Protein AF-K2ADS1-F1 (afdb_monomer_lite)

Sequence (154 aa):
MIQRTGLGPLDPEWEADRLELSGTIYVARSLSTVPEIAENRMILHKIGVTSQQVGRRIADARNDATFLMAPVEIVATYELKNLSRSKVENLLHRFFEVARPAELSVMDRLGKKIHPREWFYVLPEHVGQAAKLIEERSLHEFRYDPLKQQIVRK

Radius of gyration: 17.7 Å; chains: 1; bounding box: 46×51×42 Å

Structure (mmCIF, N/CA/C/O backbone):
data_AF-K2ADS1-F1
#
_entry.id   AF-K2ADS1-F1
#
loop_
_atom_site.group_PDB
_atom_site.id
_atom_site.type_symbol
_atom_site.label_atom_id
_atom_site.label_alt_id
_atom_site.label_comp_id
_atom_site.label_asym_id
_atom_site.label_entity_id
_atom_site.label_seq_id
_atom_site.pdbx_PDB_ins_code
_atom_site.Cartn_x
_atom_site.Cartn_y
_atom_site.Cartn_z
_atom_site.occupancy
_atom_site.B_iso_or_equiv
_atom_site.auth_seq_id
_atom_site.auth_comp_id
_atom_site.auth_asym_id
_atom_site.auth_atom_id
_atom_site.pdbx_PDB_model_num
ATOM 1 N N . MET A 1 1 ? 31.762 -35.782 -4.470 1.00 36.78 1 MET A N 1
ATOM 2 C CA . MET A 1 1 ? 31.074 -34.679 -3.763 1.00 36.78 1 MET A CA 1
ATOM 3 C C . MET A 1 1 ? 29.702 -34.515 -4.394 1.00 36.78 1 MET A C 1
ATOM 5 O O . MET A 1 1 ? 29.586 -34.688 -5.597 1.00 36.78 1 MET A O 1
ATOM 9 N N . ILE A 1 2 ? 28.692 -34.338 -3.551 1.00 42.66 2 ILE A N 1
ATOM 10 C CA . ILE A 1 2 ? 27.275 -34.684 -3.740 1.00 42.66 2 ILE A CA 1
ATOM 11 C C . ILE A 1 2 ? 26.681 -34.103 -5.039 1.00 42.66 2 ILE A C 1
ATOM 13 O O . ILE A 1 2 ? 26.646 -32.887 -5.217 1.00 42.66 2 ILE A O 1
ATOM 17 N N . GLN A 1 3 ? 26.188 -34.979 -5.926 1.00 42.84 3 GLN A N 1
ATOM 18 C CA . GLN A 1 3 ? 25.293 -34.599 -7.023 1.00 42.84 3 GLN A CA 1
ATOM 19 C C . GLN A 1 3 ? 23.992 -34.073 -6.409 1.00 42.84 3 GLN A C 1
ATOM 21 O O . GLN A 1 3 ? 23.281 -34.820 -5.735 1.00 42.84 3 GLN A O 1
ATOM 26 N N . ARG A 1 4 ? 23.681 -32.790 -6.626 1.00 44.03 4 ARG A N 1
ATOM 27 C CA . ARG A 1 4 ? 22.365 -32.228 -6.302 1.00 44.03 4 ARG A CA 1
ATOM 28 C C . ARG A 1 4 ? 21.342 -32.868 -7.235 1.00 44.03 4 ARG A C 1
ATOM 30 O O . ARG A 1 4 ? 21.204 -32.476 -8.389 1.00 44.03 4 ARG A O 1
ATOM 37 N N . THR A 1 5 ? 20.704 -33.916 -6.739 1.00 48.56 5 THR A N 1
ATOM 38 C CA . THR A 1 5 ? 19.606 -34.605 -7.408 1.00 48.56 5 THR A CA 1
ATOM 39 C C . THR A 1 5 ? 18.330 -33.915 -6.946 1.00 48.56 5 THR A C 1
ATOM 41 O O . THR A 1 5 ? 17.960 -34.083 -5.791 1.00 48.56 5 THR A O 1
ATOM 44 N N . GLY A 1 6 ? 17.715 -33.102 -7.809 1.00 46.34 6 GLY A N 1
ATOM 45 C CA . GLY A 1 6 ? 16.465 -32.400 -7.490 1.00 46.34 6 GLY A CA 1
ATOM 46 C C . GLY A 1 6 ? 16.333 -31.048 -8.190 1.00 46.34 6 GLY A C 1
ATOM 47 O O . GLY A 1 6 ? 16.574 -30.007 -7.604 1.00 46.34 6 GLY A O 1
ATOM 48 N N . LEU A 1 7 ? 15.995 -31.047 -9.479 1.00 53.75 7 LEU A N 1
ATOM 49 C CA . LEU A 1 7 ? 15.493 -29.862 -10.185 1.00 53.75 7 LEU A CA 1
ATOM 50 C C . LEU A 1 7 ? 14.273 -30.324 -10.974 1.00 53.75 7 LEU A C 1
ATOM 52 O O . LEU A 1 7 ? 14.343 -30.574 -12.176 1.00 53.75 7 LEU A O 1
ATOM 56 N N . GLY A 1 8 ? 13.173 -30.568 -10.270 1.00 58.22 8 GLY A N 1
ATOM 57 C CA . GLY A 1 8 ? 11.954 -31.040 -10.904 1.00 58.22 8 GLY A CA 1
ATOM 58 C C . GLY A 1 8 ? 10.714 -30.881 -10.025 1.00 58.22 8 GLY A C 1
ATOM 59 O O . GLY A 1 8 ? 10.843 -30.618 -8.833 1.00 58.22 8 GLY A O 1
ATOM 60 N N . PRO A 1 9 ? 9.513 -31.095 -10.595 1.00 55.62 9 PRO A N 1
ATOM 61 C CA . PRO A 1 9 ? 8.213 -30.852 -9.951 1.00 55.62 9 PRO A CA 1
ATOM 62 C C . PRO A 1 9 ? 7.915 -31.629 -8.659 1.00 55.62 9 PRO A C 1
ATOM 64 O O . PRO A 1 9 ? 6.845 -31.461 -8.088 1.00 55.62 9 PRO A O 1
ATOM 67 N N . LEU A 1 10 ? 8.811 -32.520 -8.235 1.00 60.34 10 LEU A N 1
ATOM 68 C CA . LEU A 1 10 ? 8.650 -33.388 -7.066 1.00 60.34 10 LEU A CA 1
ATOM 69 C C . LEU A 1 10 ? 9.552 -32.974 -5.892 1.00 60.34 10 LEU A C 1
ATOM 71 O O . LEU A 1 10 ? 9.543 -33.643 -4.862 1.00 60.34 10 LEU A O 1
ATOM 75 N N . ASP A 1 11 ? 10.332 -31.901 -6.042 1.00 64.75 11 ASP A N 1
ATOM 76 C CA . ASP A 1 11 ? 11.178 -31.368 -4.976 1.00 64.75 11 ASP A CA 1
ATOM 77 C C . ASP A 1 11 ? 10.364 -30.423 -4.057 1.00 64.75 11 ASP A C 1
ATOM 79 O O . ASP A 1 11 ? 9.737 -29.480 -4.552 1.00 64.75 11 ASP A O 1
ATOM 83 N N . PRO A 1 12 ? 10.340 -30.633 -2.727 1.00 60.81 12 PRO A N 1
ATOM 84 C CA . PRO A 1 12 ? 9.710 -29.704 -1.788 1.00 60.81 12 PRO A CA 1
ATOM 85 C C . PRO A 1 12 ? 10.266 -28.274 -1.870 1.00 60.81 12 PRO A C 1
ATOM 87 O O . PRO A 1 12 ? 9.510 -27.324 -1.663 1.00 60.81 12 PRO A O 1
ATOM 90 N N . GLU A 1 13 ? 11.553 -28.108 -2.198 1.00 57.09 13 GLU A N 1
ATOM 91 C CA . GLU A 1 13 ? 12.165 -26.792 -2.418 1.00 57.09 13 GLU A CA 1
ATOM 92 C C . GLU A 1 13 ? 11.648 -26.151 -3.715 1.00 57.09 13 GLU A C 1
ATOM 94 O O . GLU A 1 13 ? 11.374 -24.955 -3.739 1.00 57.09 13 GLU A O 1
ATOM 99 N N . TRP A 1 14 ? 11.388 -26.944 -4.762 1.00 56.34 14 TRP A N 1
ATOM 100 C CA . TRP A 1 14 ? 10.782 -26.460 -6.010 1.00 56.34 14 TRP A CA 1
ATOM 101 C C . TRP A 1 14 ? 9.356 -25.933 -5.807 1.00 56.34 14 TRP A C 1
ATOM 103 O O . TRP A 1 14 ? 8.993 -24.881 -6.341 1.00 56.34 14 TRP A O 1
ATOM 113 N N . GLU A 1 15 ? 8.537 -26.636 -5.021 1.00 60.03 15 GLU A N 1
ATOM 114 C CA . GLU A 1 15 ? 7.188 -26.168 -4.689 1.00 60.03 15 GLU A CA 1
ATOM 115 C C . GLU A 1 15 ? 7.219 -24.948 -3.759 1.00 60.03 15 GLU A C 1
ATOM 117 O O . GLU A 1 15 ? 6.418 -24.033 -3.950 1.00 60.03 15 GLU A O 1
ATOM 122 N N . ALA A 1 16 ? 8.153 -24.882 -2.804 1.00 59.75 16 ALA A N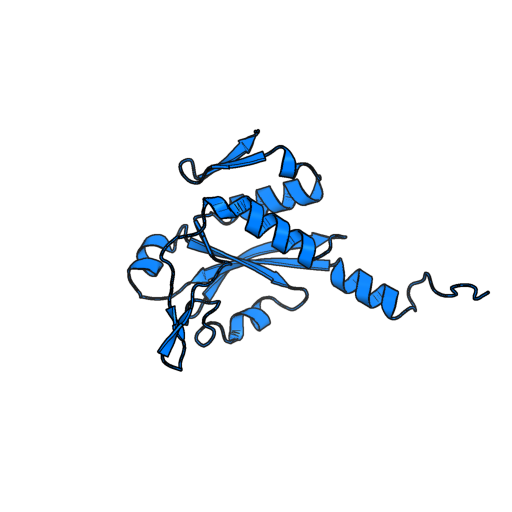 1
ATOM 123 C CA . ALA A 1 16 ? 8.339 -23.712 -1.944 1.00 59.75 16 ALA A CA 1
ATOM 124 C C . ALA A 1 16 ? 8.760 -22.468 -2.748 1.00 59.75 16 ALA A C 1
ATOM 126 O O . ALA A 1 16 ? 8.147 -21.407 -2.589 1.00 59.75 16 ALA A O 1
ATOM 127 N N . ASP A 1 17 ? 9.713 -22.617 -3.670 1.00 58.25 17 ASP A N 1
ATOM 128 C CA . ASP A 1 17 ? 10.154 -21.556 -4.577 1.00 58.25 17 ASP A CA 1
ATOM 129 C C . ASP A 1 17 ? 9.010 -21.116 -5.505 1.00 58.25 17 ASP A C 1
ATOM 131 O O . ASP A 1 17 ? 8.726 -19.923 -5.628 1.00 58.25 17 ASP A O 1
ATOM 135 N N . ARG A 1 18 ? 8.254 -22.050 -6.102 1.00 59.28 18 ARG A N 1
ATOM 136 C CA . ARG A 1 18 ? 7.056 -21.720 -6.904 1.00 59.28 18 ARG A CA 1
ATOM 137 C C . ARG A 1 18 ? 5.970 -21.010 -6.096 1.00 59.28 18 ARG A C 1
ATOM 139 O O . ARG A 1 18 ? 5.316 -20.095 -6.609 1.00 59.28 18 ARG A O 1
ATOM 146 N N . LEU A 1 19 ? 5.760 -21.416 -4.846 1.00 61.06 19 LEU A N 1
ATOM 147 C CA . LEU A 1 19 ? 4.825 -20.755 -3.941 1.00 61.06 19 LEU A CA 1
ATOM 148 C C . LEU A 1 19 ? 5.315 -19.342 -3.597 1.00 61.06 19 LEU A C 1
ATOM 150 O O . LEU A 1 19 ? 4.508 -18.440 -3.384 1.00 61.06 19 LEU A O 1
ATOM 154 N N . GLU A 1 20 ? 6.626 -19.105 -3.529 1.00 64.75 20 GLU A N 1
ATOM 155 C CA . GLU A 1 20 ? 7.199 -17.765 -3.356 1.00 64.75 20 GLU A CA 1
ATOM 156 C C . GLU A 1 20 ? 7.015 -16.878 -4.596 1.00 64.75 20 GLU A C 1
ATOM 158 O O . GLU A 1 20 ? 6.829 -15.666 -4.461 1.00 64.75 20 GLU A O 1
ATOM 163 N N . LEU A 1 21 ? 7.006 -17.487 -5.784 1.00 70.19 21 LEU A N 1
ATOM 164 C CA . LEU A 1 21 ? 6.916 -16.823 -7.088 1.00 70.19 21 LEU A CA 1
ATOM 165 C C . LEU A 1 21 ? 5.487 -16.506 -7.563 1.00 70.19 21 LEU A C 1
ATOM 167 O O . LEU A 1 21 ? 5.316 -15.843 -8.591 1.00 70.19 21 LEU A O 1
ATOM 171 N N . SER A 1 22 ? 4.468 -16.982 -6.845 1.00 78.00 22 SER A N 1
ATOM 172 C CA . SER A 1 22 ? 3.055 -16.704 -7.116 1.00 78.00 22 SER A CA 1
ATOM 173 C C . SER A 1 22 ? 2.403 -15.989 -5.936 1.00 78.00 22 SER A C 1
ATOM 175 O O . SER A 1 22 ? 2.676 -16.280 -4.769 1.00 78.00 22 SER A O 1
ATOM 177 N N . GLY A 1 23 ? 1.547 -15.013 -6.227 1.00 89.88 23 GLY A N 1
ATOM 178 C CA . GLY A 1 23 ? 0.868 -14.246 -5.192 1.00 89.88 23 GLY A CA 1
ATOM 179 C C . GLY A 1 23 ? -0.108 -13.220 -5.736 1.00 89.88 23 GLY A C 1
ATOM 180 O O . GLY A 1 23 ? -0.328 -13.106 -6.938 1.00 89.88 23 GLY A O 1
ATOM 181 N N . THR A 1 24 ? -0.681 -12.452 -4.824 1.00 94.81 24 THR A N 1
ATOM 182 C CA . THR A 1 24 ? -1.612 -11.371 -5.121 1.00 94.81 24 THR A CA 1
ATOM 183 C C . THR A 1 24 ? -1.158 -10.129 -4.371 1.00 94.81 24 THR A C 1
ATOM 185 O O . THR A 1 24 ? -1.045 -10.149 -3.142 1.00 94.81 24 THR A O 1
ATOM 188 N N . ILE A 1 25 ? -0.905 -9.048 -5.108 1.00 96.94 25 ILE A N 1
ATOM 189 C CA . ILE A 1 25 ? -0.885 -7.704 -4.532 1.00 96.94 25 ILE A CA 1
ATOM 190 C C . ILE A 1 25 ? -2.336 -7.341 -4.241 1.00 96.94 25 ILE A C 1
ATOM 192 O O . ILE A 1 25 ? -3.189 -7.471 -5.118 1.00 96.94 25 ILE A O 1
ATOM 196 N N . TYR A 1 26 ? -2.620 -6.863 -3.039 1.00 97.56 26 TYR A N 1
ATOM 197 C CA . TYR A 1 26 ? -3.925 -6.320 -2.694 1.00 97.56 26 TYR A CA 1
ATOM 198 C C . TYR A 1 26 ? -3.796 -4.867 -2.250 1.00 97.56 26 TYR A C 1
ATOM 200 O O . TYR A 1 26 ? -2.831 -4.477 -1.587 1.00 97.56 26 TYR A O 1
ATOM 208 N N . VAL A 1 27 ? -4.803 -4.081 -2.617 1.00 98.38 27 VAL A N 1
ATOM 209 C CA . VAL A 1 27 ? -4.978 -2.699 -2.181 1.00 98.38 27 VAL A CA 1
ATOM 210 C C . VAL A 1 27 ? -6.196 -2.664 -1.274 1.00 98.38 27 VAL A C 1
ATOM 212 O O . VAL A 1 27 ? -7.297 -3.027 -1.698 1.00 98.38 27 VAL A O 1
ATOM 215 N N . ALA A 1 28 ? -5.996 -2.266 -0.019 1.00 98.12 28 ALA A N 1
ATOM 216 C CA . ALA A 1 28 ? -7.065 -2.199 0.969 1.00 98.12 28 ALA A CA 1
ATOM 217 C C . ALA A 1 28 ? -7.344 -0.759 1.400 1.00 98.12 28 ALA A C 1
ATOM 219 O O . ALA A 1 28 ? -6.433 0.059 1.532 1.00 98.12 28 ALA A O 1
ATOM 220 N N . ARG A 1 29 ? -8.618 -0.475 1.653 1.00 97.88 29 ARG A N 1
ATOM 221 C CA . ARG A 1 29 ? -9.121 0.819 2.110 1.00 97.88 29 ARG A CA 1
ATOM 222 C C . ARG A 1 29 ? -9.706 0.668 3.508 1.00 97.88 29 ARG A C 1
ATOM 224 O O . ARG A 1 29 ? -10.464 -0.266 3.760 1.00 97.88 29 ARG A O 1
ATOM 231 N N . SER A 1 30 ? -9.330 1.556 4.428 1.00 97.38 30 SER A N 1
ATOM 232 C CA . SER A 1 30 ? -9.843 1.513 5.802 1.00 97.38 30 SER A CA 1
ATOM 233 C C . SER A 1 30 ? -11.279 2.017 5.868 1.00 97.38 30 SER A C 1
ATOM 235 O O . SER A 1 30 ? -11.597 3.056 5.296 1.00 97.38 30 SER A O 1
ATOM 237 N N . LEU A 1 31 ? -12.125 1.325 6.629 1.00 97.19 31 LEU A N 1
ATOM 238 C CA . LEU A 1 31 ? -13.474 1.766 6.984 1.00 97.19 31 LEU A CA 1
ATOM 239 C C . LEU A 1 31 ? -13.511 2.488 8.343 1.00 97.19 31 LEU A C 1
ATOM 241 O O . LEU A 1 31 ? -14.591 2.706 8.889 1.00 97.19 31 LEU A O 1
ATOM 245 N N . SER A 1 32 ? -12.350 2.870 8.891 1.00 95.81 32 SER A N 1
ATOM 246 C CA . SER A 1 32 ? -12.259 3.639 10.136 1.00 95.81 32 SER A CA 1
ATOM 247 C C . SER A 1 32 ? -13.043 4.949 10.052 1.00 95.81 32 SER A C 1
ATOM 249 O O . SER A 1 32 ? -12.996 5.644 9.035 1.00 95.81 32 SER A O 1
ATOM 251 N N . THR A 1 33 ? -13.743 5.298 11.129 1.00 94.62 33 THR A N 1
ATOM 252 C CA . THR A 1 33 ? -14.476 6.566 11.282 1.00 94.62 33 THR A CA 1
ATOM 253 C C . THR A 1 33 ? -13.629 7.671 11.914 1.00 94.62 33 THR A C 1
ATOM 255 O O . THR A 1 33 ? -14.131 8.769 12.129 1.00 94.62 33 THR A O 1
ATOM 258 N N . VAL A 1 34 ? -12.365 7.386 12.237 1.00 92.81 34 VAL A N 1
ATOM 259 C CA . VAL A 1 34 ? -11.401 8.370 12.746 1.00 92.81 34 VAL A CA 1
ATOM 260 C C . VAL A 1 34 ? -11.175 9.445 11.669 1.00 92.81 34 VAL A C 1
ATOM 262 O O . VAL A 1 34 ? -10.826 9.060 10.547 1.00 92.81 34 VAL A O 1
ATOM 265 N N . PRO A 1 35 ? -11.383 10.747 11.959 1.00 91.88 35 PRO A N 1
ATOM 266 C CA . PRO A 1 35 ? -11.367 11.813 10.954 1.00 91.88 35 PRO A CA 1
ATOM 267 C C . PRO A 1 35 ? -10.123 11.813 10.062 1.00 91.88 35 PRO A C 1
ATOM 269 O O . PRO A 1 35 ? -10.258 11.816 8.840 1.00 91.88 35 PRO A O 1
ATOM 272 N N . GLU A 1 36 ? -8.926 11.663 10.642 1.00 88.62 36 GLU A N 1
ATOM 273 C CA . GLU A 1 36 ? -7.663 11.698 9.893 1.00 88.62 36 GLU A CA 1
ATOM 274 C C . GLU A 1 36 ? -7.564 10.582 8.833 1.00 88.62 36 GLU A C 1
ATOM 276 O O . GLU A 1 36 ? -6.892 10.734 7.811 1.00 88.62 36 GLU A O 1
ATOM 281 N N . ILE A 1 37 ? -8.253 9.456 9.053 1.00 94.19 37 ILE A N 1
ATOM 282 C CA . ILE A 1 37 ? -8.309 8.318 8.124 1.00 94.19 37 ILE A CA 1
ATOM 283 C C . ILE A 1 37 ? -9.505 8.455 7.176 1.00 94.19 37 ILE A C 1
ATOM 285 O O . ILE A 1 37 ? -9.377 8.199 5.979 1.00 94.19 37 ILE A O 1
ATOM 289 N N . ALA A 1 38 ? -10.673 8.832 7.700 1.00 95.12 38 ALA A N 1
ATOM 290 C CA . ALA A 1 38 ? -11.923 8.901 6.951 1.00 95.12 38 ALA A CA 1
ATOM 291 C C . ALA A 1 38 ? -11.882 9.971 5.850 1.00 95.12 38 ALA A C 1
ATOM 293 O O . ALA A 1 38 ? -12.304 9.696 4.728 1.00 95.12 38 ALA A O 1
ATOM 294 N N . GLU A 1 39 ?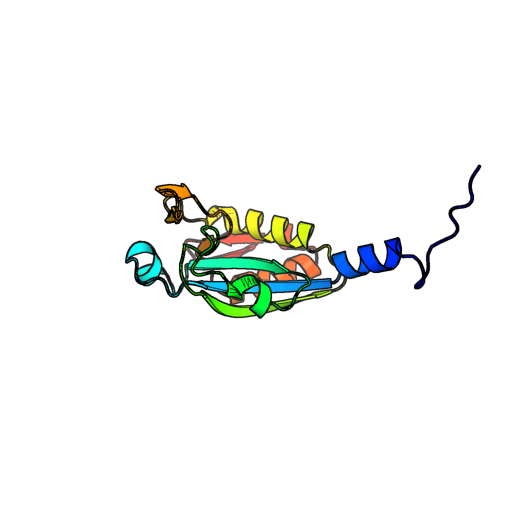 -11.324 11.147 6.144 1.00 94.94 39 GLU A N 1
ATOM 295 C CA . GLU A 1 39 ? -11.197 12.259 5.191 1.00 94.94 39 GLU A CA 1
ATOM 296 C C . GLU A 1 39 ? -10.262 11.914 4.026 1.00 94.94 39 GLU A C 1
ATOM 298 O O . GLU A 1 39 ? -10.510 12.288 2.882 1.00 94.94 39 GLU A O 1
ATOM 303 N N . ASN A 1 40 ? -9.221 11.123 4.296 1.00 94.94 40 ASN A N 1
ATOM 304 C CA . ASN A 1 40 ? -8.229 10.725 3.301 1.00 94.94 40 ASN A CA 1
ATOM 305 C C . ASN A 1 40 ? -8.529 9.373 2.643 1.00 94.94 40 ASN A C 1
ATOM 307 O O . ASN A 1 40 ? -7.762 8.923 1.794 1.00 94.94 40 ASN A O 1
ATOM 311 N N . ARG A 1 41 ? -9.634 8.708 2.998 1.00 95.19 41 ARG A N 1
ATOM 312 C CA . ARG A 1 41 ? -9.934 7.311 2.632 1.00 95.19 41 ARG A CA 1
ATOM 313 C C . ARG A 1 41 ? -9.874 7.026 1.127 1.00 95.19 41 ARG A C 1
ATOM 315 O O . ARG A 1 41 ? -9.590 5.901 0.731 1.00 95.19 41 ARG A O 1
ATOM 322 N N . MET A 1 42 ? -10.147 8.024 0.288 1.00 95.62 42 MET A N 1
ATOM 323 C CA . MET A 1 42 ? -10.128 7.872 -1.171 1.00 95.62 42 MET A CA 1
ATOM 324 C C . MET A 1 42 ? -8.723 7.777 -1.768 1.00 95.62 42 MET A C 1
ATOM 326 O O . MET A 1 42 ? -8.583 7.302 -2.890 1.00 95.62 42 MET A O 1
ATOM 330 N N . ILE A 1 43 ? -7.697 8.209 -1.035 1.00 96.06 43 ILE A N 1
ATOM 331 C CA . ILE A 1 43 ? -6.296 8.190 -1.477 1.00 96.06 43 ILE A CA 1
ATOM 332 C C . ILE A 1 43 ? -5.391 7.445 -0.493 1.00 96.06 43 ILE A C 1
ATOM 334 O O . ILE A 1 43 ? -4.298 7.048 -0.864 1.00 96.06 43 ILE A O 1
ATOM 338 N N . LEU A 1 44 ? -5.815 7.232 0.752 1.00 97.44 44 LEU A N 1
ATOM 339 C CA . LEU A 1 44 ? -5.060 6.506 1.764 1.00 97.44 44 LEU A CA 1
ATOM 340 C C . LEU A 1 44 ? -5.347 5.006 1.658 1.00 97.44 44 LEU A C 1
ATOM 342 O O . LEU A 1 44 ? -6.372 4.516 2.137 1.00 97.44 44 LEU A O 1
ATOM 346 N N . HIS A 1 45 ? -4.406 4.272 1.074 1.00 98.38 45 HIS A N 1
ATOM 347 C CA . HIS A 1 45 ? -4.547 2.840 0.844 1.00 98.38 45 HIS A CA 1
ATOM 348 C C . HIS A 1 45 ? -3.386 2.043 1.420 1.00 98.38 45 HIS A C 1
ATOM 350 O O . HIS A 1 45 ? -2.229 2.468 1.397 1.00 98.38 45 HIS A O 1
ATOM 356 N N . LYS A 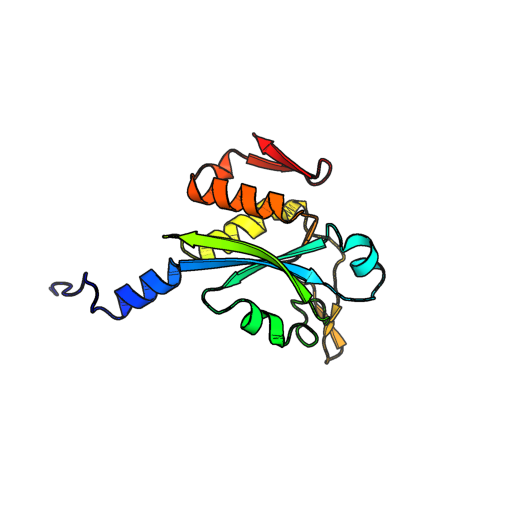1 46 ? -3.708 0.843 1.902 1.00 98.12 46 LYS A N 1
ATOM 357 C CA . LYS A 1 46 ? -2.725 -0.167 2.274 1.00 98.12 46 LYS A CA 1
ATOM 358 C C . LYS A 1 46 ? -2.315 -0.962 1.045 1.00 98.12 46 LYS A C 1
ATOM 360 O O . LYS A 1 46 ? -3.188 -1.425 0.314 1.00 98.12 46 LYS A O 1
ATOM 365 N N . ILE A 1 47 ? -1.018 -1.194 0.879 1.00 98.31 47 ILE A N 1
ATOM 366 C CA . ILE A 1 47 ? -0.473 -2.095 -0.142 1.00 98.31 47 ILE A CA 1
ATOM 367 C C . ILE A 1 47 ? 0.141 -3.297 0.564 1.00 98.31 47 ILE A C 1
ATOM 369 O O . ILE A 1 47 ? 1.056 -3.131 1.371 1.00 98.31 47 ILE A O 1
ATOM 373 N N . GLY A 1 48 ? -0.325 -4.501 0.248 1.00 96.00 48 GLY A N 1
ATOM 374 C CA . GLY A 1 48 ? 0.283 -5.728 0.759 1.00 96.00 48 GLY A CA 1
ATOM 375 C C . GLY A 1 48 ? 0.358 -6.820 -0.294 1.00 96.00 48 GLY A C 1
ATOM 376 O O . GLY A 1 48 ? -0.324 -6.764 -1.319 1.00 96.00 48 GLY A O 1
ATOM 377 N N . VAL A 1 49 ? 1.182 -7.832 -0.027 1.00 95.06 49 VAL A N 1
ATOM 378 C CA . VAL A 1 49 ? 1.333 -9.001 -0.902 1.00 95.06 49 VAL A CA 1
ATOM 379 C C . VAL A 1 49 ? 1.062 -10.286 -0.120 1.00 95.06 49 VAL A C 1
ATOM 381 O O . VAL A 1 49 ? 1.444 -10.431 1.037 1.00 95.06 49 VAL A O 1
ATOM 384 N N . THR A 1 50 ? 0.362 -11.244 -0.727 1.00 91.44 50 THR A N 1
ATOM 385 C CA . THR A 1 50 ? 0.033 -12.526 -0.081 1.00 91.44 50 THR A CA 1
ATOM 386 C C . THR A 1 50 ? 0.028 -13.682 -1.082 1.00 91.44 50 THR A C 1
ATOM 388 O O . THR A 1 50 ? -0.236 -13.471 -2.259 1.00 91.44 50 THR A O 1
ATOM 391 N N . SER A 1 51 ? 0.316 -14.911 -0.635 1.00 87.44 51 SER A N 1
ATOM 392 C CA . SER A 1 51 ? 0.010 -16.145 -1.395 1.00 87.44 51 SER A CA 1
ATOM 393 C C . SER A 1 51 ? -1.305 -16.796 -0.971 1.00 87.44 51 SER A C 1
ATOM 395 O O . SER A 1 51 ? -1.760 -17.751 -1.592 1.00 87.44 51 SER A O 1
ATOM 397 N N . GLN A 1 52 ? -1.899 -16.319 0.121 1.00 84.50 52 GLN A N 1
ATOM 398 C CA . GLN A 1 52 ? -3.165 -16.820 0.637 1.00 84.50 52 GLN A CA 1
ATOM 399 C C . GLN A 1 52 ? -4.327 -16.028 0.041 1.00 84.50 52 GLN A C 1
ATOM 401 O O . GLN A 1 52 ? -4.148 -14.916 -0.452 1.00 84.50 52 GLN A O 1
ATOM 406 N N . GLN A 1 53 ? -5.544 -16.555 0.176 1.00 86.88 53 GLN A N 1
ATOM 407 C CA . GLN A 1 53 ? -6.748 -15.797 -0.160 1.00 86.88 53 GLN A CA 1
ATOM 408 C C . GLN A 1 53 ? -6.767 -14.464 0.599 1.00 86.88 53 GLN A C 1
ATOM 410 O O . GLN A 1 53 ? -6.703 -14.445 1.831 1.00 86.88 53 GLN A O 1
ATOM 415 N N . VAL A 1 54 ? -6.892 -13.357 -0.137 1.00 90.31 54 VAL A N 1
ATOM 416 C CA . VAL A 1 54 ? -6.838 -11.992 0.412 1.00 90.31 54 VAL A CA 1
ATOM 417 C C . VAL A 1 54 ? -7.851 -11.802 1.546 1.00 90.31 54 VAL A C 1
ATOM 419 O O . VAL A 1 54 ? -7.507 -11.242 2.584 1.00 90.31 54 VAL A O 1
ATOM 422 N N . GLY A 1 55 ? -9.057 -12.368 1.413 1.00 87.56 55 GLY A N 1
ATOM 423 C CA . GLY A 1 55 ? -10.091 -12.314 2.451 1.00 87.56 55 GLY A CA 1
ATOM 424 C C . GLY A 1 55 ? -9.635 -12.860 3.809 1.00 87.56 55 GLY A C 1
ATOM 425 O O . GLY A 1 55 ? -9.953 -12.275 4.840 1.00 87.56 55 GLY A O 1
ATOM 426 N N . ARG A 1 56 ? -8.814 -13.921 3.834 1.00 88.62 56 ARG A N 1
ATOM 427 C CA . ARG A 1 56 ? -8.258 -14.459 5.089 1.00 88.62 56 ARG A CA 1
ATOM 428 C C . ARG A 1 56 ? -7.243 -13.510 5.722 1.00 88.62 56 ARG A C 1
ATOM 430 O O . ARG A 1 56 ? -7.185 -13.427 6.943 1.00 88.62 56 ARG A O 1
ATOM 437 N N . ARG A 1 57 ? -6.471 -12.772 4.914 1.00 88.50 57 ARG A N 1
ATOM 438 C CA . ARG A 1 57 ? -5.460 -11.825 5.412 1.00 88.50 57 ARG A CA 1
ATOM 439 C C . ARG A 1 57 ? -6.086 -10.623 6.119 1.00 88.50 57 ARG A C 1
ATOM 441 O O . ARG A 1 57 ? -5.471 -10.105 7.048 1.00 88.50 57 ARG A O 1
ATOM 448 N N . ILE A 1 58 ? -7.278 -10.210 5.684 1.00 91.69 58 ILE A N 1
ATOM 449 C CA . ILE A 1 58 ? -7.994 -9.041 6.216 1.00 91.69 58 ILE A CA 1
ATOM 450 C C . ILE A 1 58 ? -9.110 -9.384 7.211 1.00 91.69 58 ILE A C 1
ATOM 452 O O . ILE A 1 58 ? -9.727 -8.477 7.762 1.00 91.69 58 ILE A O 1
ATOM 456 N N . ALA A 1 59 ? -9.381 -10.669 7.457 1.00 90.81 59 ALA A N 1
ATOM 457 C CA . ALA A 1 59 ? -10.510 -11.106 8.280 1.00 90.81 59 ALA A CA 1
ATOM 458 C C . ALA A 1 59 ? -10.494 -10.517 9.704 1.00 90.81 59 ALA A C 1
ATOM 460 O O . ALA A 1 59 ? -11.549 -10.189 10.243 1.00 90.81 59 ALA A O 1
ATOM 461 N N . ASP A 1 60 ? -9.305 -10.334 10.290 1.00 91.44 60 ASP A N 1
ATOM 462 C CA . ASP A 1 60 ? -9.130 -9.762 11.631 1.00 91.44 60 ASP A CA 1
ATOM 463 C C . ASP A 1 60 ? -8.600 -8.314 11.613 1.00 91.44 60 ASP A C 1
ATOM 465 O O . ASP A 1 60 ? -8.069 -7.820 12.602 1.00 91.44 60 ASP A O 1
ATOM 469 N N . ALA A 1 61 ? -8.763 -7.595 10.494 1.00 93.75 61 ALA A N 1
ATOM 470 C CA . ALA A 1 61 ? -8.231 -6.239 10.309 1.00 93.75 61 ALA A CA 1
ATOM 471 C C . ALA A 1 61 ? -8.658 -5.250 11.411 1.00 93.75 61 ALA A C 1
ATOM 473 O O . ALA A 1 61 ? -7.850 -4.460 11.894 1.00 93.75 61 ALA A O 1
ATOM 474 N N . ARG A 1 62 ? -9.905 -5.354 11.894 1.00 93.81 62 ARG A N 1
ATOM 475 C CA . ARG A 1 62 ? -10.435 -4.512 12.986 1.00 93.81 62 ARG A CA 1
ATOM 476 C C . ARG A 1 62 ? -9.659 -4.620 14.304 1.00 93.81 62 ARG A C 1
ATOM 478 O O . ARG A 1 62 ? -9.843 -3.804 15.196 1.00 93.81 62 ARG A O 1
ATOM 485 N N . ASN A 1 63 ? -8.836 -5.650 14.437 1.00 92.19 63 ASN A N 1
ATOM 486 C CA . ASN A 1 63 ? -8.124 -6.014 15.648 1.00 92.19 63 ASN A CA 1
ATOM 487 C C . ASN A 1 63 ? -6.598 -5.954 15.485 1.00 92.19 63 ASN A C 1
ATOM 489 O O . ASN A 1 63 ? -5.874 -6.232 16.441 1.00 92.19 63 ASN A O 1
ATOM 493 N N . ASP A 1 64 ? -6.125 -5.590 14.293 1.00 92.44 64 ASP A N 1
ATOM 494 C CA . ASP A 1 64 ? -4.719 -5.552 13.911 1.00 92.44 64 ASP A CA 1
ATOM 495 C C . ASP A 1 64 ? -4.288 -4.092 13.689 1.00 92.44 64 ASP A C 1
ATOM 497 O O . ASP A 1 64 ? -4.836 -3.362 12.855 1.00 92.44 64 ASP A O 1
ATOM 501 N N . ALA A 1 65 ? -3.267 -3.652 14.429 1.00 92.56 65 ALA A N 1
ATOM 502 C CA . ALA A 1 65 ? -2.751 -2.288 14.339 1.00 92.56 65 ALA A CA 1
ATOM 503 C C . ALA A 1 65 ? -2.163 -1.973 12.950 1.00 92.56 65 ALA A C 1
ATOM 505 O O . ALA A 1 65 ? -2.165 -0.819 12.520 1.00 92.56 65 ALA A O 1
ATOM 506 N N . THR A 1 66 ? -1.718 -2.987 12.198 1.00 92.06 66 THR A N 1
ATOM 507 C CA . THR A 1 66 ? -1.247 -2.823 10.811 1.00 92.06 66 THR A CA 1
ATOM 508 C C . THR A 1 66 ? -2.378 -2.492 9.827 1.00 92.06 66 THR A C 1
ATOM 510 O O . THR A 1 66 ? -2.112 -2.011 8.717 1.00 92.06 66 THR A O 1
ATOM 513 N N . PHE A 1 67 ? -3.632 -2.693 10.245 1.00 95.31 67 PHE A N 1
ATOM 514 C CA . PHE A 1 67 ? -4.863 -2.326 9.542 1.00 95.31 67 PHE A CA 1
ATOM 515 C C . PHE A 1 67 ? -5.612 -1.168 10.215 1.00 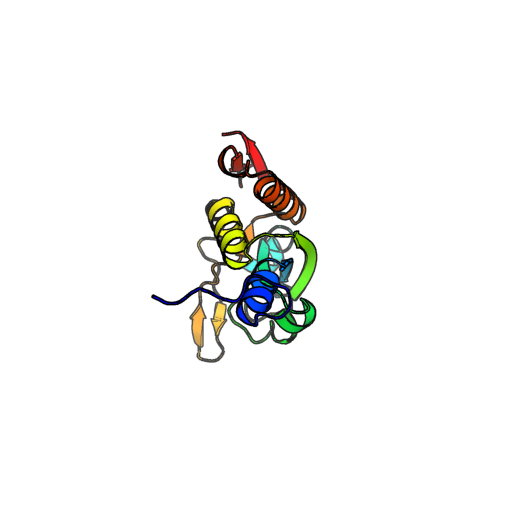95.31 67 PHE A C 1
ATOM 517 O O . PHE A 1 67 ? -6.808 -0.982 9.997 1.00 95.31 67 PHE A O 1
ATOM 524 N N . LEU A 1 68 ? -4.905 -0.353 11.003 1.00 95.25 68 LEU A N 1
ATOM 525 C CA . LEU A 1 68 ? -5.464 0.832 11.655 1.00 95.25 68 LEU A CA 1
ATOM 526 C C . LEU A 1 68 ? -6.592 0.518 12.650 1.00 95.25 68 LEU A C 1
ATOM 528 O O . LEU A 1 68 ? -7.432 1.378 12.901 1.00 95.25 68 LEU A O 1
ATOM 532 N N . MET A 1 69 ? -6.612 -0.697 13.219 1.00 94.50 69 MET A N 1
ATOM 533 C CA . MET A 1 69 ? -7.635 -1.126 14.183 1.00 94.50 69 MET A CA 1
ATOM 534 C C . MET A 1 69 ? -9.072 -0.953 13.654 1.00 94.50 69 MET A C 1
ATOM 536 O O . MET A 1 69 ? -9.998 -0.663 14.411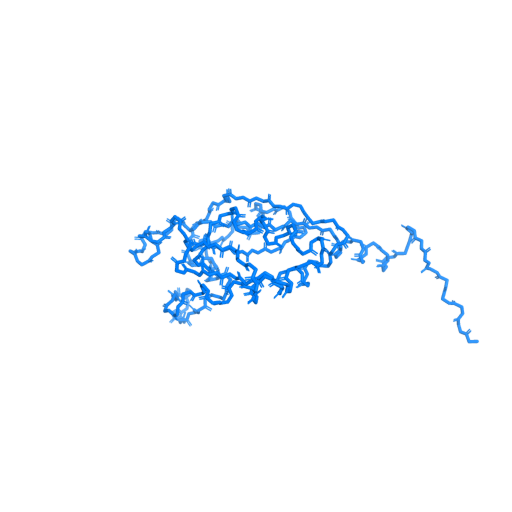 1.00 94.50 69 MET A O 1
ATOM 540 N N . ALA A 1 70 ? -9.267 -1.107 12.341 1.00 96.25 70 ALA A N 1
ATOM 541 C CA . ALA A 1 70 ? -10.554 -0.910 11.687 1.00 96.25 70 ALA A CA 1
ATOM 542 C C . ALA A 1 70 ? -10.818 -1.983 10.620 1.00 96.25 70 ALA A C 1
ATOM 544 O O . ALA A 1 70 ? -9.876 -2.542 10.052 1.00 96.25 70 ALA A O 1
ATOM 545 N N . PRO A 1 71 ? -12.095 -2.291 10.320 1.00 97.00 71 PRO A N 1
ATOM 546 C CA . PRO A 1 71 ? -12.428 -3.090 9.150 1.00 97.00 71 PRO A CA 1
ATOM 547 C C . PRO A 1 71 ? -11.846 -2.456 7.885 1.00 97.00 71 PRO A C 1
ATOM 549 O O . PRO A 1 71 ? -11.731 -1.231 7.785 1.00 97.00 71 PRO A O 1
ATOM 552 N N . VAL A 1 72 ? -11.509 -3.288 6.907 1.00 97.50 72 VAL A N 1
ATOM 553 C CA . VAL A 1 72 ? -11.029 -2.836 5.601 1.00 97.50 72 VAL A CA 1
ATOM 554 C C . VAL A 1 72 ? -11.802 -3.521 4.491 1.00 97.50 72 VAL A C 1
ATOM 556 O O . VAL A 1 72 ? -12.304 -4.631 4.661 1.00 97.50 72 VAL A O 1
ATOM 559 N N . GLU A 1 73 ? -11.855 -2.871 3.341 1.00 96.75 73 GLU A N 1
ATOM 560 C CA . GLU A 1 73 ? -12.346 -3.455 2.097 1.00 96.75 73 GLU A CA 1
ATOM 561 C C . GLU A 1 73 ? -11.206 -3.555 1.080 1.00 96.75 73 GLU A C 1
ATOM 563 O O . GLU A 1 73 ? -10.266 -2.756 1.103 1.00 96.75 73 GLU A O 1
ATOM 568 N N . ILE A 1 74 ? -11.281 -4.541 0.188 1.00 97.81 74 ILE A N 1
ATOM 569 C CA . ILE A 1 74 ? -10.341 -4.673 -0.926 1.00 97.81 74 ILE A CA 1
ATOM 570 C C . ILE A 1 74 ? -10.880 -3.875 -2.102 1.00 97.81 74 ILE A C 1
ATOM 572 O O . ILE A 1 74 ? -11.967 -4.164 -2.594 1.00 97.81 74 ILE A O 1
ATOM 576 N N . VAL A 1 75 ? -10.106 -2.892 -2.554 1.00 97.94 75 VAL A N 1
ATOM 577 C CA . VAL A 1 75 ? -10.484 -2.021 -3.678 1.00 97.94 75 VAL A CA 1
ATOM 578 C C . VAL A 1 75 ? -9.813 -2.429 -4.987 1.00 97.94 75 VAL A C 1
ATOM 580 O O . VAL A 1 75 ? -10.320 -2.101 -6.053 1.00 97.94 75 VAL A O 1
ATOM 583 N N . ALA A 1 76 ? -8.699 -3.166 -4.925 1.00 97.75 76 ALA A N 1
ATOM 584 C CA . ALA A 1 76 ? -8.063 -3.764 -6.095 1.00 97.75 76 ALA A CA 1
ATOM 585 C C . ALA A 1 76 ? -7.177 -4.957 -5.723 1.00 97.75 76 ALA A C 1
ATOM 587 O O . ALA A 1 76 ? -6.647 -5.045 -4.611 1.00 97.75 76 ALA A O 1
ATOM 588 N N . THR A 1 77 ? -6.973 -5.844 -6.695 1.00 97.56 77 THR A N 1
ATOM 589 C CA . THR A 1 77 ? -6.026 -6.959 -6.618 1.00 97.56 77 THR A CA 1
ATOM 590 C C . THR A 1 77 ? -5.281 -7.118 -7.934 1.00 97.56 77 THR A C 1
ATOM 592 O O . THR A 1 77 ? -5.894 -7.011 -8.995 1.00 97.56 77 THR A O 1
ATOM 595 N N . TYR A 1 78 ? -3.993 -7.447 -7.863 1.00 95.62 78 TYR A N 1
ATOM 596 C CA . TYR A 1 78 ? -3.143 -7.711 -9.024 1.00 95.62 78 TYR A CA 1
ATOM 597 C C . TYR A 1 78 ? -2.411 -9.039 -8.833 1.00 95.62 78 TYR A C 1
ATOM 599 O O . TYR A 1 78 ? -1.826 -9.283 -7.775 1.00 95.62 78 TYR A O 1
ATOM 607 N N . GLU A 1 79 ? -2.469 -9.915 -9.832 1.00 92.25 79 GLU A N 1
ATOM 608 C CA . GLU A 1 79 ? -1.768 -11.200 -9.795 1.00 92.25 79 GLU A CA 1
ATOM 609 C C . GLU A 1 79 ? -0.263 -11.007 -9.980 1.00 92.25 79 GLU A C 1
ATOM 611 O O . GLU A 1 79 ? 0.168 -10.207 -10.801 1.00 92.25 79 GLU A O 1
ATOM 616 N N . LEU A 1 80 ? 0.531 -11.786 -9.249 1.00 87.88 80 LEU A N 1
ATOM 617 C CA . LEU A 1 80 ? 1.970 -11.904 -9.443 1.00 87.88 80 LEU A CA 1
ATOM 618 C C . LEU A 1 80 ? 2.293 -13.246 -10.079 1.00 87.88 80 LEU A C 1
ATOM 620 O O . LEU A 1 80 ? 1.908 -14.297 -9.558 1.00 87.88 80 LEU A O 1
ATOM 624 N N . LYS A 1 81 ? 3.037 -13.203 -11.186 1.00 82.75 81 LYS A N 1
ATOM 625 C CA . LYS A 1 81 ? 3.489 -14.388 -11.918 1.00 82.75 81 LYS A CA 1
ATOM 626 C C . LYS A 1 81 ? 5.006 -14.387 -12.006 1.00 82.75 81 LYS A C 1
ATOM 628 O O . LYS A 1 81 ? 5.596 -13.451 -12.534 1.00 82.75 81 LYS A O 1
ATOM 633 N N . ASN A 1 82 ? 5.631 -15.461 -11.530 1.00 82.88 82 ASN A N 1
ATOM 634 C CA . ASN A 1 82 ? 7.079 -15.677 -11.603 1.00 82.88 82 ASN A CA 1
ATOM 635 C C . ASN A 1 82 ? 7.915 -14.580 -10.910 1.00 82.88 82 ASN A C 1
ATOM 637 O O . ASN A 1 82 ? 9.045 -14.306 -11.316 1.00 82.88 82 ASN A O 1
ATOM 641 N N . LEU A 1 83 ? 7.372 -13.950 -9.864 1.00 86.06 83 LEU A N 1
ATOM 642 C CA . LEU A 1 83 ? 8.035 -12.892 -9.102 1.00 86.06 83 LEU A CA 1
ATOM 643 C C . LEU A 1 83 ? 7.970 -13.199 -7.610 1.00 86.06 83 LEU A C 1
ATOM 645 O O . LEU A 1 83 ? 6.904 -13.498 -7.080 1.00 86.06 83 LEU A O 1
ATOM 649 N N . SER A 1 84 ? 9.107 -13.076 -6.919 1.00 88.88 84 SER A N 1
ATOM 650 C CA . SER A 1 84 ? 9.155 -13.255 -5.464 1.00 88.88 84 SER A CA 1
ATOM 651 C C . SER A 1 84 ? 8.284 -12.197 -4.785 1.00 88.88 84 SER A C 1
ATOM 653 O O . SER A 1 84 ? 8.535 -10.993 -4.910 1.00 88.88 84 SER A O 1
ATOM 655 N N . ARG A 1 85 ? 7.270 -12.660 -4.047 1.00 90.44 85 ARG A N 1
ATOM 656 C CA . ARG A 1 85 ? 6.316 -11.817 -3.308 1.00 90.44 85 ARG A CA 1
ATOM 657 C C . ARG A 1 85 ? 7.013 -10.792 -2.417 1.00 90.44 85 ARG A C 1
ATOM 659 O O . ARG A 1 85 ? 6.674 -9.612 -2.456 1.00 90.44 85 ARG A O 1
ATOM 666 N N . SER A 1 86 ? 8.025 -11.240 -1.673 1.00 90.50 86 SER A N 1
ATOM 667 C CA . SER A 1 86 ? 8.789 -10.398 -0.749 1.00 90.50 86 SER A CA 1
ATOM 668 C C . SER A 1 86 ? 9.539 -9.282 -1.484 1.00 90.50 86 SER A C 1
ATOM 670 O O . SER A 1 86 ? 9.572 -8.139 -1.028 1.00 90.50 86 SER A O 1
ATOM 672 N N . LYS A 1 87 ? 10.114 -9.571 -2.659 1.00 92.31 87 LYS A N 1
ATOM 673 C CA . LYS A 1 87 ? 10.805 -8.564 -3.479 1.00 92.31 87 LYS A CA 1
ATOM 674 C C . LYS A 1 87 ? 9.832 -7.547 -4.064 1.00 92.31 87 LYS A C 1
ATOM 676 O O . LYS A 1 87 ? 10.138 -6.358 -4.043 1.00 92.31 87 LYS A O 1
ATOM 681 N N . VAL A 1 88 ? 8.680 -7.999 -4.561 1.00 94.75 88 VAL A N 1
ATOM 682 C CA . VAL A 1 88 ? 7.642 -7.114 -5.110 1.00 94.75 88 VAL A CA 1
ATOM 683 C C . VAL A 1 88 ? 7.116 -6.170 -4.036 1.00 94.75 88 VAL A C 1
ATOM 685 O O . VAL A 1 88 ? 7.087 -4.962 -4.257 1.00 94.75 88 VAL A O 1
ATOM 688 N N . GLU A 1 89 ? 6.769 -6.695 -2.862 1.00 95.62 89 GLU A N 1
ATOM 689 C CA . GLU A 1 89 ? 6.289 -5.894 -1.733 1.00 95.62 89 GLU A CA 1
ATOM 690 C C . GLU A 1 89 ? 7.301 -4.810 -1.345 1.00 95.62 89 GLU A C 1
ATOM 692 O O . GLU A 1 89 ? 6.982 -3.622 -1.342 1.00 95.62 89 GLU A O 1
ATOM 697 N N . ASN A 1 90 ? 8.564 -5.203 -1.152 1.00 96.44 90 ASN A 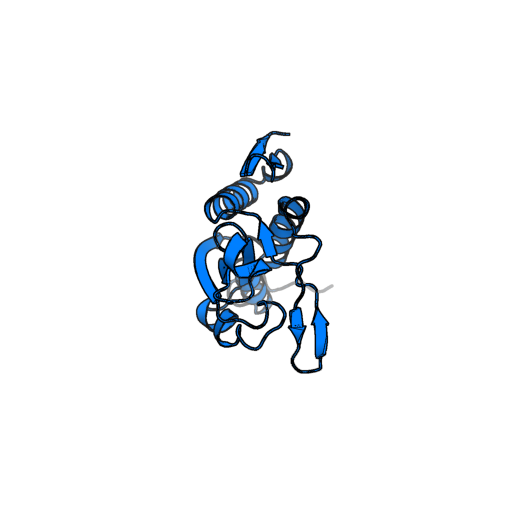N 1
ATOM 698 C CA . ASN A 1 90 ? 9.644 -4.274 -0.825 1.00 96.44 90 ASN A CA 1
ATOM 699 C C . ASN A 1 90 ? 9.908 -3.230 -1.924 1.00 96.44 90 ASN A C 1
ATOM 701 O O . ASN A 1 90 ? 10.357 -2.120 -1.630 1.00 96.44 90 ASN A O 1
ATOM 705 N N . LEU A 1 91 ? 9.704 -3.567 -3.201 1.00 97.19 91 LEU A N 1
ATOM 706 C CA . LEU A 1 91 ? 9.828 -2.606 -4.299 1.00 97.19 91 LEU A CA 1
ATOM 707 C C . LEU A 1 91 ? 8.679 -1.601 -4.280 1.00 97.19 91 LEU A C 1
ATOM 709 O O . LEU A 1 91 ? 8.948 -0.405 -4.340 1.00 97.19 91 LEU A O 1
ATOM 713 N N . LEU A 1 92 ? 7.437 -2.066 -4.137 1.00 98.19 92 LEU A N 1
ATOM 714 C CA . LEU A 1 92 ? 6.258 -1.202 -4.068 1.00 98.19 92 LEU A CA 1
ATOM 715 C C . LEU A 1 92 ? 6.334 -0.253 -2.870 1.00 98.19 92 LEU A C 1
ATOM 717 O O . LEU A 1 92 ? 6.175 0.954 -3.039 1.00 98.19 92 LEU A O 1
ATOM 721 N N . HIS A 1 93 ? 6.645 -0.768 -1.677 1.00 98.12 93 HIS A N 1
ATOM 722 C CA . HIS A 1 93 ? 6.742 0.054 -0.467 1.00 98.12 93 HIS A CA 1
ATOM 723 C C . HIS A 1 93 ? 7.822 1.128 -0.591 1.00 98.12 93 HIS A C 1
ATOM 725 O O . HIS A 1 93 ? 7.570 2.280 -0.256 1.00 98.12 93 HIS A O 1
ATOM 731 N N . ARG A 1 94 ? 9.002 0.788 -1.131 1.00 97.75 94 ARG A N 1
ATOM 732 C CA . ARG A 1 94 ? 10.066 1.779 -1.371 1.00 97.75 94 ARG A CA 1
ATOM 733 C C . ARG A 1 94 ? 9.691 2.788 -2.450 1.00 97.75 94 ARG A C 1
ATOM 735 O O . ARG A 1 94 ? 10.019 3.962 -2.322 1.00 97.75 94 ARG A O 1
ATOM 742 N N . PHE A 1 95 ? 9.030 2.342 -3.513 1.00 98.38 95 PHE A N 1
ATOM 743 C CA . PHE A 1 95 ? 8.632 3.203 -4.623 1.00 98.38 95 PHE A CA 1
ATOM 744 C C . PHE A 1 95 ? 7.604 4.258 -4.195 1.00 98.38 95 PHE A C 1
ATOM 746 O O . PHE A 1 95 ? 7.701 5.413 -4.606 1.00 98.38 95 PHE A O 1
ATOM 753 N N . PHE A 1 96 ? 6.668 3.878 -3.322 1.00 98.50 96 PHE A N 1
ATOM 754 C CA . PHE A 1 96 ? 5.647 4.770 -2.773 1.00 98.50 96 PHE A CA 1
ATOM 755 C C . PHE A 1 96 ? 6.032 5.418 -1.436 1.00 98.50 96 PHE A C 1
ATOM 757 O O . PHE A 1 96 ? 5.213 6.133 -0.866 1.00 98.50 96 PHE A O 1
ATOM 764 N N . GLU A 1 97 ? 7.266 5.247 -0.945 1.00 97.69 97 GLU A N 1
ATOM 765 C CA . GLU A 1 97 ? 7.716 5.798 0.347 1.00 97.69 97 GLU A CA 1
ATOM 766 C C . GLU A 1 97 ? 7.468 7.307 0.457 1.00 97.69 97 GLU A C 1
ATOM 768 O O . GLU A 1 97 ? 7.025 7.795 1.492 1.00 97.69 97 GLU A O 1
ATOM 773 N N . VAL A 1 98 ? 7.679 8.038 -0.642 1.00 97.25 98 VAL A N 1
ATOM 774 C CA . VAL A 1 98 ? 7.457 9.492 -0.733 1.00 97.25 98 VAL A CA 1
ATOM 775 C C . VAL A 1 98 ? 5.999 9.908 -0.500 1.00 97.25 98 VAL A C 1
ATOM 777 O O . VAL A 1 98 ? 5.730 11.078 -0.254 1.00 97.25 98 VAL A O 1
ATOM 780 N N . ALA A 1 99 ? 5.061 8.966 -0.589 1.00 97.44 99 ALA A N 1
ATOM 781 C CA . ALA A 1 99 ? 3.634 9.159 -0.363 1.00 97.44 99 ALA A CA 1
ATOM 782 C C . ALA A 1 99 ? 3.158 8.595 0.980 1.00 97.44 99 ALA A C 1
ATOM 784 O O . ALA A 1 99 ? 1.955 8.556 1.238 1.00 97.44 99 ALA A O 1
ATOM 785 N N . ARG A 1 100 ? 4.069 8.115 1.832 1.00 97.19 100 ARG A N 1
ATOM 786 C CA . ARG A 1 100 ? 3.710 7.603 3.151 1.00 97.19 100 ARG A CA 1
ATOM 787 C C . ARG A 1 100 ? 3.276 8.762 4.061 1.00 97.19 100 ARG A C 1
ATOM 789 O O . ARG A 1 100 ? 4.012 9.743 4.176 1.00 97.19 100 ARG A O 1
ATOM 796 N N . PRO A 1 101 ? 2.131 8.662 4.756 1.00 94.31 101 PRO A N 1
ATOM 797 C CA . PRO A 1 101 ? 1.742 9.667 5.738 1.00 94.31 101 PRO A CA 1
ATOM 798 C C . PRO A 1 101 ? 2.743 9.722 6.902 1.00 94.31 101 PRO A C 1
ATOM 800 O O . PRO A 1 101 ? 3.049 8.694 7.505 1.00 94.31 101 PRO A O 1
ATOM 803 N N . ALA A 1 102 ? 3.219 10.919 7.254 1.00 89.56 102 ALA A N 1
ATOM 804 C CA . ALA A 1 102 ? 4.195 11.097 8.334 1.00 89.56 102 ALA A CA 1
ATOM 805 C C . ALA A 1 102 ? 3.607 10.825 9.733 1.00 89.56 102 ALA A C 1
ATOM 807 O O . ALA A 1 102 ? 4.285 10.263 10.592 1.00 89.56 102 ALA A O 1
ATOM 808 N N . GLU A 1 103 ? 2.342 11.192 9.960 1.00 88.50 103 GLU A N 1
ATOM 809 C CA . GLU A 1 103 ? 1.719 11.171 11.294 1.00 88.50 103 GLU A CA 1
ATOM 810 C C . GLU A 1 103 ? 0.676 10.060 11.491 1.00 88.50 103 GLU A C 1
ATOM 812 O O . GLU A 1 103 ? 0.072 9.953 12.561 1.00 88.50 103 GLU A O 1
ATOM 817 N N . LEU A 1 104 ? 0.489 9.178 10.500 1.00 92.81 104 LEU A N 1
ATOM 818 C CA . LEU A 1 104 ? -0.473 8.084 10.621 1.00 92.81 104 LEU A CA 1
ATOM 819 C C . LEU A 1 104 ? -0.050 7.129 11.739 1.00 92.81 104 LEU A C 1
ATOM 821 O O . LEU A 1 104 ? 1.021 6.513 11.710 1.00 92.81 104 LEU A O 1
ATOM 825 N N . SER A 1 105 ? -0.911 7.014 12.743 1.00 93.25 105 SER A N 1
ATOM 826 C CA . SER A 1 105 ? -0.698 6.148 13.892 1.00 93.25 105 SER A CA 1
ATOM 827 C C . SER A 1 105 ? -2.016 5.711 14.504 1.00 93.25 105 SER A C 1
ATOM 829 O O . SER A 1 105 ? -3.036 6.376 14.352 1.00 93.25 105 SER A O 1
ATOM 831 N N . VAL A 1 106 ? -1.980 4.579 15.197 1.00 93.19 106 VAL A N 1
ATOM 832 C CA . VAL A 1 106 ? -3.110 4.037 15.955 1.00 93.19 106 VAL A CA 1
ATOM 833 C C . VAL A 1 106 ? -2.622 3.487 17.285 1.00 93.19 106 VAL A C 1
ATOM 835 O O . VAL A 1 106 ? -1.458 3.110 17.419 1.00 93.19 106 VAL A O 1
ATOM 838 N N . MET A 1 107 ? -3.509 3.437 18.272 1.00 92.81 107 MET A N 1
ATOM 839 C CA . MET A 1 107 ? -3.245 2.751 19.534 1.00 92.81 107 MET A CA 1
ATOM 840 C C . MET A 1 107 ? -3.678 1.295 19.392 1.00 92.81 107 MET A C 1
ATOM 842 O O . MET A 1 107 ? -4.792 1.025 18.945 1.00 92.81 107 MET A O 1
ATOM 846 N N . ASP A 1 108 ? -2.809 0.356 19.754 1.00 90.62 108 ASP A N 1
ATOM 847 C CA . ASP A 1 108 ? -3.205 -1.044 19.858 1.00 90.62 108 ASP A CA 1
ATOM 848 C C . ASP A 1 108 ? -4.080 -1.286 21.105 1.00 90.62 108 ASP A C 1
ATOM 850 O O . ASP A 1 108 ? -4.336 -0.393 21.917 1.00 90.62 108 ASP A O 1
ATOM 854 N N . ARG A 1 109 ? -4.540 -2.529 21.281 1.00 88.06 109 ARG A N 1
ATOM 855 C CA . ARG A 1 109 ? -5.391 -2.926 22.419 1.00 88.06 109 ARG A CA 1
ATOM 856 C C . ARG A 1 109 ? -4.715 -2.792 23.786 1.00 88.06 109 ARG A C 1
ATOM 858 O O . ARG A 1 109 ? -5.405 -2.837 24.798 1.00 88.06 109 ARG A O 1
ATOM 865 N N . LEU A 1 110 ? -3.390 -2.675 23.819 1.00 90.50 110 LEU A N 1
ATOM 866 C CA . LEU A 1 110 ? -2.590 -2.508 25.031 1.00 90.50 110 LEU A CA 1
ATOM 867 C C . LEU A 1 110 ? -2.230 -1.032 25.272 1.00 90.50 110 LEU A C 1
ATOM 869 O O . LEU A 1 110 ? -1.473 -0.730 26.192 1.00 90.50 110 LEU A O 1
ATOM 873 N N . GLY A 1 111 ? -2.755 -0.111 24.456 1.00 89.31 111 GLY A N 1
ATOM 874 C CA . GLY A 1 111 ? -2.473 1.318 24.556 1.00 89.31 111 GLY A CA 1
ATOM 875 C C . GLY A 1 111 ? -1.106 1.717 23.999 1.00 89.31 111 GLY A C 1
ATOM 876 O O . GLY A 1 111 ? -0.636 2.820 24.272 1.00 89.31 111 GLY A O 1
ATOM 877 N N . LYS A 1 112 ? -0.443 0.856 23.220 1.00 92.06 112 LYS A N 1
ATOM 878 C CA . LYS A 1 112 ? 0.815 1.200 22.555 1.00 92.06 112 LYS A CA 1
ATOM 879 C C . LYS A 1 112 ? 0.533 1.896 21.228 1.00 92.06 112 LYS A C 1
ATOM 881 O O . LYS A 1 112 ? -0.209 1.389 20.389 1.00 92.06 112 LYS A O 1
ATOM 886 N N . LYS A 1 113 ? 1.199 3.031 21.005 1.00 93.56 113 LYS A N 1
ATOM 887 C CA . LYS A 1 113 ? 1.163 3.751 19.728 1.00 93.56 113 LYS A CA 1
ATOM 888 C C . LYS A 1 113 ? 1.956 2.993 18.659 1.00 93.56 113 LYS A C 1
ATOM 890 O O . LYS A 1 113 ? 3.141 2.709 18.842 1.00 93.56 113 LYS A O 1
ATOM 895 N N . ILE A 1 114 ? 1.308 2.687 17.540 1.00 93.69 114 ILE A N 1
ATOM 896 C CA . ILE A 1 114 ? 1.867 1.967 16.392 1.00 93.69 114 ILE A CA 1
ATOM 897 C C . ILE A 1 114 ? 1.766 2.839 15.140 1.00 93.69 114 ILE A C 1
ATOM 899 O O . ILE A 1 114 ? 0.734 3.453 14.880 1.00 93.69 114 ILE A O 1
ATOM 903 N N . HIS A 1 115 ? 2.838 2.849 14.348 1.00 93.94 115 HIS A N 1
ATOM 904 C CA . HIS A 1 115 ? 2.919 3.532 13.057 1.00 93.94 115 HIS A CA 1
ATOM 905 C C . HIS A 1 115 ? 2.973 2.489 11.934 1.00 93.94 115 HIS A C 1
ATOM 907 O O . HIS A 1 115 ? 4.029 1.879 11.719 1.00 93.94 115 HIS A O 1
ATOM 913 N N . PRO A 1 116 ? 1.858 2.220 11.238 1.00 93.75 116 PRO A N 1
ATOM 914 C CA . PRO A 1 116 ? 1.840 1.213 10.192 1.00 93.75 116 PRO A CA 1
ATOM 915 C C . PRO A 1 116 ? 2.553 1.735 8.940 1.00 93.75 116 PRO A C 1
ATOM 917 O O . PRO A 1 116 ? 2.263 2.814 8.435 1.00 93.75 116 PRO A O 1
ATOM 920 N N . ARG A 1 117 ? 3.504 0.948 8.430 1.00 93.94 117 ARG A N 1
ATOM 921 C CA . ARG A 1 117 ? 4.406 1.357 7.336 1.00 93.94 117 ARG A CA 1
ATOM 922 C C . ARG A 1 117 ? 3.868 1.073 5.937 1.00 93.94 117 ARG A C 1
ATOM 924 O O . ARG A 1 117 ? 4.465 1.482 4.956 1.00 93.94 117 ARG A O 1
ATOM 931 N N . GLU A 1 118 ? 2.752 0.370 5.844 1.00 96.69 118 GLU A N 1
ATOM 932 C CA . GLU A 1 118 ? 2.252 -0.184 4.582 1.00 96.69 118 GLU A CA 1
ATOM 933 C C . GLU A 1 118 ? 1.097 0.640 3.995 1.00 96.69 118 GLU A C 1
ATOM 935 O O . GLU A 1 118 ? 0.370 0.141 3.140 1.00 96.69 118 GLU A O 1
ATOM 940 N N . TRP A 1 119 ? 0.898 1.868 4.483 1.00 98.06 119 TRP A N 1
ATOM 941 C CA . TRP A 1 119 ? -0.156 2.787 4.053 1.00 98.06 119 TRP A CA 1
ATOM 942 C C . TRP A 1 119 ? 0.438 3.989 3.325 1.00 98.06 119 TRP A C 1
ATOM 944 O O . TRP A 1 119 ? 1.408 4.586 3.794 1.00 98.06 119 TRP A O 1
ATOM 954 N N . PHE A 1 120 ? -0.161 4.352 2.194 1.00 98.25 120 PHE A N 1
ATOM 955 C CA . PHE A 1 120 ? 0.364 5.366 1.283 1.00 98.25 120 PHE A CA 1
ATOM 956 C C . PHE A 1 120 ? -0.772 6.193 0.673 1.00 98.25 120 PHE A C 1
ATOM 958 O O . PHE A 1 120 ? -1.877 5.682 0.480 1.00 98.25 120 PHE A O 1
ATOM 965 N N . TYR A 1 121 ? -0.487 7.451 0.332 1.00 97.69 121 TYR A N 1
ATOM 966 C CA . TYR A 1 121 ? -1.363 8.308 -0.465 1.00 97.69 121 TYR A CA 1
ATOM 967 C C . TYR A 1 121 ? -1.250 7.963 -1.958 1.00 97.69 121 TYR A C 1
ATOM 969 O O . TYR A 1 121 ? -0.502 8.583 -2.721 1.00 97.69 121 TYR A O 1
ATOM 977 N N . VAL A 1 122 ? -1.965 6.919 -2.370 1.00 98.00 122 VAL A N 1
ATOM 978 C CA . VAL A 1 122 ? -1.949 6.342 -3.718 1.00 98.00 122 VAL A CA 1
ATOM 979 C C . VAL A 1 122 ? -3.348 5.919 -4.144 1.00 98.00 122 VAL A C 1
ATOM 981 O O . VAL A 1 122 ? -4.166 5.534 -3.314 1.00 98.00 122 VAL A O 1
ATOM 984 N N . LEU A 1 123 ? -3.614 5.923 -5.446 1.00 97.88 123 LEU A N 1
ATOM 985 C CA . LEU A 1 123 ? -4.824 5.334 -6.007 1.00 97.88 123 LEU A CA 1
ATOM 986 C C . LEU A 1 123 ? -4.555 3.879 -6.432 1.00 97.88 123 LEU A C 1
ATOM 988 O O . LEU A 1 123 ? -3.400 3.538 -6.730 1.00 97.88 123 LEU A O 1
ATOM 992 N N . PRO A 1 124 ? -5.576 3.001 -6.467 1.00 97.81 124 PRO A N 1
ATOM 993 C CA . PRO A 1 124 ? -5.396 1.606 -6.858 1.00 97.81 124 PRO A CA 1
ATOM 994 C C . PRO A 1 124 ? -4.695 1.438 -8.211 1.00 97.81 124 PRO A C 1
ATOM 996 O O . PRO A 1 124 ? -3.824 0.576 -8.342 1.00 97.81 124 PRO A O 1
ATOM 999 N N . GLU A 1 125 ? -5.008 2.283 -9.190 1.00 97.69 125 GLU A N 1
ATOM 1000 C CA . GLU A 1 125 ? -4.409 2.306 -10.525 1.00 97.69 125 GLU A CA 1
ATOM 1001 C C . GLU A 1 125 ? -2.899 2.575 -10.504 1.00 97.69 125 GLU A C 1
ATOM 1003 O O . GLU A 1 125 ? -2.170 1.983 -11.301 1.00 97.69 125 GLU A O 1
ATOM 1008 N N . HIS A 1 126 ? -2.394 3.378 -9.559 1.00 98.25 126 HIS A N 1
ATOM 1009 C CA . HIS A 1 126 ? -0.953 3.617 -9.419 1.00 98.25 126 HIS A CA 1
ATOM 1010 C C . HIS A 1 126 ? -0.239 2.339 -8.991 1.00 98.25 126 HIS A C 1
ATOM 1012 O O . HIS A 1 126 ? 0.846 2.036 -9.483 1.00 98.25 126 HIS A O 1
ATOM 1018 N N . VAL A 1 127 ? -0.864 1.557 -8.106 1.00 98.25 127 VAL A N 1
ATOM 1019 C CA . VAL A 1 127 ? -0.325 0.264 -7.668 1.00 98.25 127 VAL A CA 1
ATOM 1020 C C . VAL A 1 127 ? -0.299 -0.723 -8.833 1.00 98.25 127 VAL A C 1
ATOM 1022 O O . VAL A 1 127 ? 0.708 -1.400 -9.026 1.00 98.25 127 VAL A O 1
ATOM 1025 N N . GLY A 1 128 ? -1.355 -0.757 -9.651 1.00 97.56 128 GLY A N 1
ATOM 1026 C CA . GLY A 1 128 ? -1.408 -1.587 -10.858 1.00 97.56 128 GLY A CA 1
ATOM 1027 C C . GLY A 1 128 ? -0.346 -1.197 -11.889 1.00 97.56 128 GLY A C 1
ATOM 1028 O O . GLY A 1 128 ? 0.356 -2.058 -12.419 1.00 97.56 128 GLY A O 1
ATOM 1029 N N . GLN A 1 129 ? -0.161 0.104 -12.127 1.00 98.00 129 GLN A N 1
ATOM 1030 C CA . GLN A 1 129 ? 0.888 0.607 -13.013 1.00 98.00 129 GLN A CA 1
ATOM 1031 C C . GLN A 1 129 ? 2.287 0.257 -12.486 1.00 98.00 129 GLN A C 1
ATOM 1033 O O . GLN A 1 129 ? 3.122 -0.224 -13.249 1.00 98.00 129 GLN A O 1
ATOM 1038 N N . ALA A 1 130 ? 2.549 0.441 -11.189 1.00 98.00 130 ALA A N 1
ATOM 1039 C CA . ALA A 1 130 ? 3.824 0.060 -10.584 1.00 98.00 130 ALA A CA 1
ATOM 1040 C C . ALA A 1 130 ? 4.066 -1.457 -10.657 1.00 98.00 130 ALA A C 1
ATOM 1042 O O . ALA A 1 130 ? 5.182 -1.875 -10.954 1.00 98.00 130 ALA A O 1
ATOM 1043 N N . ALA A 1 131 ? 3.033 -2.280 -10.447 1.00 96.62 131 ALA A N 1
ATOM 1044 C CA . ALA A 1 131 ? 3.119 -3.731 -10.603 1.00 96.62 131 ALA A CA 1
ATOM 1045 C C . ALA A 1 131 ? 3.539 -4.116 -12.029 1.00 96.62 131 ALA A C 1
ATOM 1047 O O . ALA A 1 131 ? 4.500 -4.864 -12.203 1.00 96.62 131 ALA A O 1
ATOM 1048 N N . LYS A 1 132 ? 2.910 -3.515 -13.044 1.00 96.25 132 LYS A N 1
ATOM 1049 C CA . LYS A 1 132 ? 3.281 -3.713 -14.451 1.00 96.25 132 LYS A CA 1
ATOM 1050 C C . LYS A 1 132 ? 4.731 -3.300 -14.738 1.00 96.25 132 LYS A C 1
ATOM 1052 O O . LYS A 1 132 ? 5.469 -4.045 -15.372 1.00 96.25 132 LYS A O 1
ATOM 1057 N N . LEU A 1 133 ? 5.182 -2.160 -14.213 1.00 96.94 133 LEU A N 1
ATOM 1058 C CA . LEU A 1 133 ? 6.577 -1.720 -14.360 1.00 96.94 133 LEU A CA 1
ATOM 1059 C C . LEU A 1 133 ? 7.581 -2.656 -13.659 1.00 96.94 133 LEU A C 1
ATOM 1061 O O . LEU A 1 133 ? 8.738 -2.749 -14.074 1.00 96.94 133 LEU A O 1
ATOM 1065 N N . ILE A 1 134 ? 7.177 -3.348 -12.588 1.00 95.31 134 ILE A N 1
ATOM 1066 C CA . ILE A 1 134 ? 8.001 -4.381 -11.943 1.00 95.31 134 ILE A CA 1
ATOM 1067 C C . ILE A 1 134 ? 8.105 -5.617 -12.840 1.00 95.31 134 ILE A C 1
ATOM 1069 O O . ILE A 1 134 ? 9.208 -6.138 -13.014 1.00 95.31 134 ILE A O 1
ATOM 1073 N N . GLU A 1 135 ? 6.993 -6.061 -13.432 1.00 92.94 135 GLU A N 1
ATOM 1074 C CA . GLU A 1 135 ? 6.973 -7.175 -14.392 1.00 92.94 135 GLU A CA 1
ATOM 1075 C C . GLU A 1 135 ? 7.854 -6.886 -15.615 1.00 92.94 135 GLU A C 1
ATOM 1077 O O . GLU A 1 135 ? 8.655 -7.727 -16.025 1.00 92.94 135 GLU A O 1
ATOM 1082 N N . GLU A 1 136 ? 7.785 -5.660 -16.137 1.00 94.62 136 GLU A N 1
ATOM 1083 C CA . GLU A 1 136 ? 8.603 -5.168 -17.253 1.00 94.62 136 GLU A CA 1
ATOM 1084 C C . GLU A 1 136 ? 10.057 -4.852 -16.854 1.00 94.62 136 GLU A C 1
ATOM 1086 O O . GLU A 1 136 ? 10.878 -4.517 -17.707 1.00 94.62 136 GLU A O 1
ATOM 1091 N N . ARG A 1 137 ? 10.405 -4.970 -15.563 1.00 94.38 137 ARG A N 1
ATOM 1092 C CA . ARG A 1 137 ? 11.723 -4.634 -14.986 1.00 94.38 137 ARG A CA 1
ATOM 1093 C C . ARG A 1 137 ? 12.164 -3.182 -15.219 1.00 94.38 137 ARG A C 1
ATOM 1095 O O . ARG A 1 137 ? 13.347 -2.865 -15.100 1.00 94.38 137 ARG A O 1
ATOM 1102 N N . SER A 1 138 ? 11.219 -2.284 -15.465 1.00 97.19 138 SER A N 1
ATOM 1103 C CA . SER A 1 138 ? 11.440 -0.879 -15.816 1.00 97.19 138 SER A CA 1
ATOM 1104 C C . SER A 1 138 ? 11.132 0.097 -14.673 1.00 97.19 138 SER A C 1
ATOM 1106 O O . SER A 1 138 ? 11.434 1.279 -14.799 1.00 97.19 138 SER A O 1
ATOM 1108 N N . LEU A 1 139 ? 10.617 -0.366 -13.517 1.00 97.25 139 LEU A N 1
ATOM 1109 C CA . LEU A 1 139 ? 10.239 0.494 -12.372 1.00 97.25 139 LEU A CA 1
ATOM 1110 C C . LEU A 1 139 ? 11.325 1.511 -11.970 1.00 97.25 139 LEU A C 1
ATOM 1112 O O . LEU A 1 139 ? 11.021 2.634 -11.575 1.00 97.25 139 LEU A O 1
ATOM 1116 N N . HIS A 1 140 ? 12.598 1.130 -12.078 1.00 96.75 140 HIS A N 1
ATOM 1117 C CA . HIS A 1 140 ? 13.734 1.971 -11.706 1.00 96.75 140 HIS A CA 1
ATOM 1118 C C . HIS A 1 140 ? 13.871 3.246 -12.559 1.00 96.75 140 HIS A C 1
ATOM 1120 O O . HIS A 1 140 ? 14.453 4.217 -12.069 1.00 96.75 140 HIS A O 1
ATOM 1126 N N . GLU A 1 141 ? 13.310 3.275 -13.771 1.00 98.12 141 GLU A N 1
ATOM 1127 C CA . GLU A 1 141 ? 13.254 4.450 -14.656 1.00 98.12 141 GLU A CA 1
ATOM 1128 C C . GLU A 1 141 ? 12.187 5.472 -14.237 1.00 98.12 141 GLU A C 1
ATOM 1130 O O . GLU A 1 141 ? 12.127 6.572 -14.783 1.00 98.12 141 GLU A O 1
ATOM 1135 N N . PHE A 1 142 ? 11.340 5.126 -13.266 1.00 98.50 142 PHE A N 1
ATOM 1136 C CA . PHE A 1 142 ? 10.204 5.933 -12.843 1.00 98.50 142 PHE A CA 1
ATOM 1137 C C . PHE A 1 142 ? 10.309 6.323 -11.370 1.00 98.50 142 PHE A C 1
ATOM 1139 O O . PHE A 1 142 ? 11.053 5.732 -10.581 1.00 98.50 142 PHE A O 1
ATOM 1146 N N . ARG A 1 143 ? 9.536 7.336 -10.986 1.00 98.06 143 ARG A N 1
ATOM 1147 C CA . ARG A 1 143 ? 9.288 7.727 -9.596 1.00 98.06 143 ARG A CA 1
ATOM 1148 C C . ARG A 1 143 ? 7.811 8.049 -9.407 1.00 98.06 143 ARG A C 1
ATOM 1150 O O . ARG A 1 143 ? 7.145 8.477 -10.351 1.00 98.06 143 ARG A O 1
ATOM 1157 N N . TYR A 1 144 ? 7.316 7.892 -8.187 1.00 98.50 144 TYR A N 1
ATOM 1158 C CA . TYR A 1 144 ? 6.002 8.409 -7.828 1.00 98.50 144 TYR A CA 1
ATOM 1159 C C . TYR A 1 144 ? 6.088 9.896 -7.468 1.00 98.50 144 TYR A C 1
ATOM 1161 O O . TYR A 1 144 ? 7.011 10.329 -6.776 1.00 98.50 144 TYR A O 1
ATOM 1169 N N . ASP A 1 145 ? 5.137 10.681 -7.961 1.00 97.44 145 ASP A N 1
ATOM 1170 C CA . ASP A 1 145 ? 4.944 12.085 -7.621 1.00 97.44 145 ASP A CA 1
ATOM 1171 C C . ASP A 1 145 ? 3.637 12.218 -6.820 1.00 97.44 145 ASP A C 1
ATOM 1173 O O . ASP A 1 145 ? 2.557 12.163 -7.414 1.00 97.44 145 ASP A O 1
ATOM 1177 N N . PRO A 1 146 ? 3.697 12.353 -5.480 1.00 94.44 146 PRO A N 1
ATOM 1178 C CA . PRO A 1 146 ? 2.499 12.401 -4.644 1.00 94.44 146 PRO A CA 1
ATOM 1179 C C . PRO A 1 146 ? 1.703 13.699 -4.818 1.00 94.44 146 PRO A C 1
ATOM 1181 O O . PRO A 1 146 ? 0.497 13.694 -4.592 1.00 94.44 146 PRO A O 1
ATOM 1184 N N . LEU A 1 147 ? 2.346 14.791 -5.251 1.00 93.19 147 LEU A N 1
ATOM 1185 C CA . LEU A 1 147 ? 1.671 16.071 -5.488 1.00 93.19 147 LEU A CA 1
ATOM 1186 C C . LEU A 1 147 ? 0.815 16.011 -6.751 1.00 93.19 147 LEU A C 1
ATOM 1188 O O . LEU A 1 147 ? -0.291 16.541 -6.779 1.00 93.19 147 LEU A O 1
ATOM 1192 N N . LYS A 1 148 ? 1.326 15.350 -7.794 1.00 95.06 148 LYS A N 1
ATOM 1193 C CA . LYS A 1 148 ? 0.589 15.128 -9.046 1.00 95.06 148 LYS A CA 1
ATOM 1194 C C . LYS A 1 148 ? -0.273 13.870 -9.024 1.00 95.06 148 LYS A C 1
ATOM 1196 O O . LYS A 1 148 ? -1.061 13.689 -9.944 1.00 95.06 148 LYS A O 1
ATOM 1201 N N . GLN A 1 149 ? -0.093 13.013 -8.017 1.00 95.31 149 GLN A N 1
ATOM 1202 C CA . GLN A 1 149 ? -0.653 11.664 -7.947 1.00 95.31 149 GLN A CA 1
ATOM 1203 C C . GLN A 1 149 ? -0.388 10.864 -9.228 1.00 95.31 149 GLN A C 1
ATOM 1205 O O . GLN A 1 149 ? -1.302 10.355 -9.862 1.00 95.31 149 GLN A O 1
ATOM 1210 N N . GLN A 1 150 ? 0.875 10.801 -9.651 1.00 97.06 150 GLN A N 1
ATOM 1211 C CA . GLN A 1 150 ? 1.253 10.172 -10.918 1.00 97.06 150 GLN A CA 1
ATOM 1212 C C . GLN A 1 150 ? 2.578 9.428 -10.811 1.00 97.06 150 GLN A C 1
ATOM 1214 O O . GLN A 1 150 ? 3.482 9.818 -10.072 1.00 97.06 150 GLN A O 1
ATOM 1219 N N . ILE A 1 151 ? 2.719 8.377 -11.615 1.00 98.31 151 ILE A N 1
ATOM 1220 C CA . ILE A 1 151 ? 4.016 7.764 -11.890 1.00 98.31 151 ILE A CA 1
ATOM 1221 C C . ILE A 1 151 ? 4.629 8.474 -13.094 1.00 98.31 151 ILE A C 1
ATOM 1223 O O . ILE A 1 151 ? 4.081 8.436 -14.194 1.00 98.31 151 ILE A O 1
ATOM 1227 N N . VAL A 1 152 ? 5.774 9.117 -12.879 1.00 97.69 152 VAL A N 1
ATOM 1228 C CA . VAL A 1 152 ? 6.482 9.901 -13.897 1.00 97.69 152 VAL A CA 1
ATOM 1229 C C . VAL A 1 152 ? 7.847 9.293 -14.178 1.00 97.69 152 VAL A C 1
ATOM 1231 O O . VAL A 1 152 ? 8.472 8.704 -13.290 1.00 97.69 152 VAL A O 1
ATOM 1234 N N . ARG A 1 153 ? 8.321 9.429 -15.418 1.00 96.44 153 ARG A N 1
ATOM 1235 C CA . ARG A 1 153 ? 9.694 9.051 -15.762 1.00 96.44 153 ARG A CA 1
ATOM 1236 C C . ARG A 1 153 ? 10.671 9.965 -15.016 1.00 96.44 153 ARG A C 1
ATOM 1238 O O . ARG A 1 153 ? 10.366 11.142 -14.802 1.00 96.44 153 ARG A O 1
ATOM 1245 N N . LYS A 1 154 ? 11.785 9.397 -14.563 1.00 92.25 154 LYS A N 1
ATOM 1246 C CA . LYS A 1 154 ? 12.887 10.148 -13.957 1.00 92.25 154 LYS A CA 1
ATOM 1247 C C . LYS A 1 154 ? 13.587 11.039 -14.971 1.00 92.25 154 LYS A C 1
ATOM 1249 O O . LYS A 1 154 ? 13.620 10.661 -16.163 1.00 92.25 154 LYS A O 1
#

Secondary structure (DSSP, 8-state):
-------STT-HHHHHHHHHHEEEEEEEEE----HHHHTTTTTEEEEEEESS-HHHHHTTGGG-GGGTTS-EEEEEEEEEESS-HHHHHHHHHHHTGGGS-SS--EE-TTS-EE--TTEEE--HHHHHHHHHHHHTT-GGGEEEETTTTEEEE-

Foldseek 3Di:
DDDPDDDDPPDPVNVVLQLQQKWKWWKKFFPDPPCVRVVLRQQKIFTAIDSDDVCVVQVCLCQDQLNVNGRIDTPDMDIGHRHGRVVLLVLLLVQQVVFQDPPDWHQHPVRDIDDRSRIGRAHPVQSVVCSVCVVVVNNVQWGQDSVVRDIGGD

pLDDT: mean 89.08, std 14.24, range [36.78, 98.5]